Protein AF-A0A1G8C0T1-F1 (afdb_monomer)

Mean predicted aligned error: 6.45 Å

Solvent-accessible surface area (backbone atoms only — not comparable to full-atom values): 6218 Å² total; per-residue (Å²): 130,85,82,80,70,77,85,79,82,71,51,74,66,56,45,54,52,49,50,55,31,47,74,39,42,95,76,29,30,38,22,50,58,42,22,45,72,76,43,68,84,44,71,56,54,78,36,62,38,88,45,66,91,96,41,84,33,48,64,20,56,62,42,30,56,53,22,39,52,56,50,49,60,34,33,78,69,57,26,29,43,79,44,70,43,102,81,72,44,59,32,34,32,57,31,72,62,32,50,51,65,57,52,75,61,75,84,115

Nearest PDB structures (foldseek):
  3eco-assembly1_A  TM=8.499E-01  e=1.986E-03  Staphylococcus aureus subsp. aureus Mu50
  3cjn-assembly1_A-2  TM=8.250E-01  e=6.512E-03  Ruegeria pomeroyi DSS-3
  3fm5-assembly3_B  TM=8.047E-01  e=3.748E-02  Rhodococcus jostii RHA1
  5x7z-assembly1_A-2  TM=7.169E-01  e=1.295E-02  Mycobacterium tuberculosis H37Rv
  3fm5-assembly3_D  TM=8.492E-01  e=7.453E-02  Rhodococcus jostii RHA1

Foldseek 3Di:
DPPVPDDDDDDPLLLQLLVLQVVCAPVFDFLQRSLCSSCVPDPQQQDWDPDPDPDTGDRSVCSSVVSVVSQVVCVVVVQWDWDADPVRTTTIHGDPVVVVSVVVPVVD

Structure (mmCIF, N/CA/C/O backbone):
data_AF-A0A1G8C0T1-F1
#
_entry.id   AF-A0A1G8C0T1-F1
#
loop_
_atom_site.group_PDB
_atom_site.id
_atom_site.type_symbol
_atom_site.label_atom_id
_atom_site.label_alt_id
_atom_site.label_comp_id
_atom_site.label_asym_id
_atom_site.label_entity_id
_atom_site.label_seq_id
_atom_site.pdbx_PDB_ins_code
_atom_site.Cartn_x
_atom_site.Cartn_y
_atom_site.Cartn_z
_atom_site.occupancy
_atom_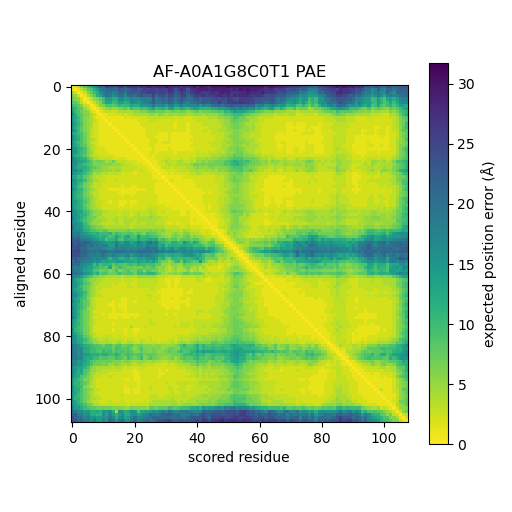site.B_iso_or_equiv
_atom_site.auth_seq_id
_atom_site.auth_comp_id
_atom_site.auth_asym_id
_atom_site.auth_atom_id
_atom_site.pdbx_PDB_model_num
ATOM 1 N N . MET A 1 1 ? -25.641 -4.406 22.434 1.00 48.31 1 MET A N 1
ATOM 2 C CA . MET A 1 1 ? -24.905 -5.625 22.035 1.00 48.31 1 MET A CA 1
ATOM 3 C C . MET A 1 1 ? -23.431 -5.346 22.274 1.00 48.31 1 MET A C 1
ATOM 5 O O . MET A 1 1 ? -23.038 -4.231 21.950 1.00 48.31 1 MET A O 1
ATOM 9 N N . PRO A 1 2 ? -22.646 -6.241 22.895 1.00 50.53 2 PRO A N 1
ATOM 10 C CA . PRO A 1 2 ? -21.210 -6.016 23.008 1.00 50.53 2 PRO A CA 1
ATOM 11 C C . PRO A 1 2 ? -20.602 -6.025 21.603 1.00 50.53 2 PRO A C 1
ATOM 13 O O . PRO A 1 2 ? -20.877 -6.922 20.809 1.00 50.53 2 PRO A O 1
ATOM 16 N N . ASP A 1 3 ? -19.834 -4.986 21.301 1.00 49.78 3 ASP A N 1
ATOM 17 C CA . ASP A 1 3 ? -19.116 -4.811 20.046 1.00 49.78 3 ASP A CA 1
ATOM 18 C C . ASP A 1 3 ? -17.980 -5.847 19.983 1.00 49.78 3 ASP A C 1
ATOM 20 O O . ASP A 1 3 ? -16.869 -5.631 20.459 1.00 49.78 3 ASP A O 1
ATOM 24 N N . THR A 1 4 ? -18.284 -7.050 19.495 1.00 52.97 4 THR A N 1
ATOM 25 C CA . THR A 1 4 ? -17.315 -8.139 19.293 1.00 52.97 4 THR A CA 1
ATOM 26 C C . THR A 1 4 ? -16.531 -7.936 18.002 1.00 52.97 4 THR A C 1
ATOM 28 O O . THR A 1 4 ? -16.386 -8.859 17.199 1.00 52.97 4 THR A O 1
ATOM 31 N N . THR A 1 5 ? -16.036 -6.723 17.762 1.00 56.78 5 THR A N 1
ATOM 32 C CA . THR A 1 5 ? -15.098 -6.502 16.668 1.00 56.78 5 THR A CA 1
ATOM 33 C C . THR A 1 5 ? -13.772 -7.171 17.055 1.00 56.78 5 THR A C 1
ATOM 35 O O . THR A 1 5 ? -13.173 -6.803 18.067 1.00 56.78 5 THR A O 1
ATOM 38 N N . PRO A 1 6 ? -13.302 -8.198 16.319 1.00 59.41 6 PRO A N 1
ATOM 39 C CA . PRO A 1 6 ? -12.077 -8.902 16.678 1.00 59.41 6 PRO A CA 1
ATOM 40 C C . PRO A 1 6 ? -10.897 -7.926 16.684 1.00 59.41 6 PRO A C 1
ATOM 42 O O . PRO A 1 6 ? -10.686 -7.187 15.718 1.00 59.41 6 PRO A O 1
ATOM 45 N N . LYS A 1 7 ? -10.125 -7.934 17.779 1.00 67.56 7 LYS A N 1
ATOM 46 C CA . LYS A 1 7 ? -8.921 -7.112 17.935 1.00 67.56 7 LYS A CA 1
ATOM 47 C C . LYS A 1 7 ? -7.888 -7.566 16.903 1.00 67.56 7 LYS A C 1
ATOM 49 O O . LYS A 1 7 ? -7.337 -8.660 17.002 1.00 67.56 7 LYS A O 1
ATOM 54 N N . VAL A 1 8 ? -7.660 -6.750 15.877 1.00 78.12 8 VAL A N 1
ATOM 55 C CA . VAL A 1 8 ? -6.729 -7.076 14.791 1.00 78.12 8 VAL A CA 1
ATOM 56 C C . VAL A 1 8 ? -5.304 -6.810 15.271 1.00 78.12 8 VAL A C 1
ATOM 58 O O . VAL A 1 8 ? -4.916 -5.665 15.490 1.00 78.12 8 VAL A O 1
ATOM 61 N N . THR A 1 9 ? -4.496 -7.860 15.424 1.00 86.12 9 THR A N 1
ATOM 62 C CA . THR A 1 9 ? -3.057 -7.713 15.683 1.00 86.12 9 THR A CA 1
ATOM 63 C C . THR A 1 9 ? -2.302 -7.620 14.361 1.00 86.12 9 THR A C 1
ATOM 65 O O . THR A 1 9 ? -2.237 -8.586 13.604 1.00 86.12 9 THR A O 1
ATOM 68 N N . LEU A 1 10 ? -1.720 -6.453 14.079 1.00 89.69 10 LEU A N 1
ATOM 69 C CA . LEU A 1 10 ? -0.900 -6.245 12.886 1.00 89.69 10 LEU A CA 1
ATOM 70 C C . LEU A 1 10 ? 0.536 -6.720 13.095 1.00 89.69 10 LEU A C 1
ATOM 72 O O . LEU A 1 10 ? 1.161 -6.441 14.118 1.00 89.69 10 LEU A O 1
ATOM 76 N N . THR A 1 11 ? 1.100 -7.344 12.065 1.00 94.38 11 THR A N 1
ATOM 77 C CA . THR A 1 11 ? 2.554 -7.506 11.953 1.00 94.38 11 THR A CA 1
ATOM 78 C C . THR A 1 11 ? 3.239 -6.142 11.815 1.00 94.38 11 THR A C 1
ATOM 80 O O . THR A 1 11 ? 2.636 -5.177 11.337 1.00 94.38 11 THR A O 1
ATOM 83 N N . ALA A 1 12 ? 4.530 -6.060 12.157 1.00 93.75 12 ALA A N 1
ATOM 84 C CA . ALA A 1 12 ? 5.314 -4.831 11.993 1.00 93.75 12 ALA A CA 1
ATOM 85 C C . ALA A 1 12 ? 5.275 -4.299 10.548 1.00 93.75 12 ALA A C 1
ATOM 87 O O . ALA A 1 12 ? 5.159 -3.097 10.321 1.00 93.75 12 ALA A O 1
ATOM 88 N N . PHE A 1 13 ? 5.301 -5.203 9.563 1.00 94.62 13 PHE A N 1
ATOM 89 C CA . PHE A 1 13 ? 5.220 -4.829 8.156 1.00 94.62 13 PHE A CA 1
ATOM 90 C C . PHE A 1 13 ? 3.840 -4.275 7.766 1.00 94.62 13 PHE A C 1
ATOM 92 O O . PHE A 1 13 ? 3.767 -3.241 7.106 1.00 94.62 13 PHE A O 1
ATOM 99 N N . GLN A 1 14 ? 2.749 -4.928 8.184 1.00 95.50 14 GLN A N 1
ATOM 100 C CA . GLN A 1 14 ? 1.388 -4.433 7.933 1.00 95.50 14 GL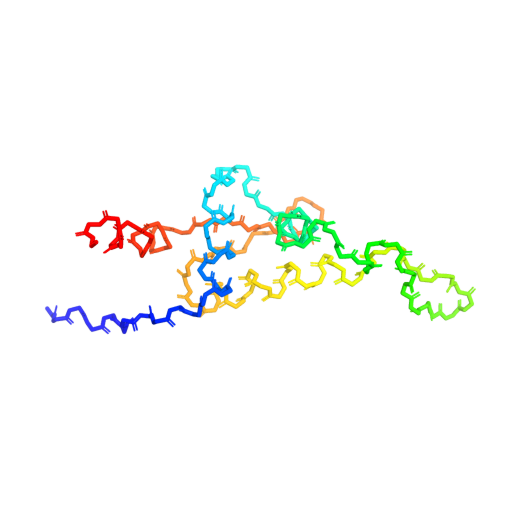N A CA 1
ATOM 101 C C . GLN A 1 14 ? 1.161 -3.070 8.582 1.00 95.50 14 GLN A C 1
ATOM 103 O O . GLN A 1 14 ? 0.565 -2.197 7.960 1.00 95.50 14 GLN A O 1
ATOM 108 N N . ARG A 1 15 ? 1.677 -2.870 9.799 1.00 95.00 15 ARG A N 1
ATOM 109 C CA . ARG A 1 15 ? 1.634 -1.575 10.480 1.00 95.00 15 ARG A CA 1
ATOM 110 C C . ARG A 1 15 ? 2.360 -0.499 9.677 1.00 95.00 15 ARG A C 1
ATOM 112 O O . ARG A 1 15 ? 1.742 0.505 9.354 1.00 95.00 15 ARG A O 1
ATOM 119 N N . ARG A 1 16 ? 3.606 -0.748 9.260 1.00 96.31 16 ARG A N 1
ATOM 120 C CA . ARG A 1 16 ? 4.366 0.205 8.434 1.00 96.31 16 ARG A CA 1
ATOM 121 C C . ARG A 1 16 ? 3.649 0.536 7.120 1.00 96.31 16 ARG A C 1
ATOM 123 O O . ARG A 1 16 ? 3.674 1.670 6.662 1.00 96.31 16 ARG A O 1
ATOM 130 N N . ALA A 1 17 ? 3.002 -0.454 6.503 1.00 96.69 17 ALA A N 1
ATOM 131 C CA . ALA A 1 17 ? 2.194 -0.244 5.303 1.00 96.69 17 ALA A CA 1
ATOM 132 C C . ALA A 1 17 ? 0.931 0.587 5.571 1.00 96.69 17 ALA A C 1
ATOM 134 O O . ALA A 1 17 ? 0.588 1.441 4.757 1.00 96.69 17 ALA A O 1
ATOM 135 N N . LEU A 1 18 ? 0.264 0.373 6.706 1.00 96.25 18 LEU A N 1
ATOM 136 C CA . LEU A 1 18 ? -0.893 1.165 7.112 1.00 96.25 18 LEU A CA 1
ATOM 137 C C . LEU A 1 18 ? -0.499 2.616 7.415 1.00 96.25 18 LEU A C 1
ATOM 139 O O . LEU A 1 18 ? -1.181 3.524 6.956 1.00 96.25 18 LEU A O 1
ATOM 143 N N . GLU A 1 19 ? 0.614 2.833 8.117 1.00 96.25 19 GLU A N 1
ATOM 144 C CA . GLU A 1 19 ? 1.178 4.159 8.409 1.00 96.25 19 GLU A CA 1
ATOM 145 C C . GLU A 1 19 ? 1.533 4.918 7.124 1.00 96.25 19 GLU A C 1
ATOM 147 O O . GLU A 1 19 ? 1.149 6.076 6.977 1.00 96.25 19 GLU A O 1
ATOM 152 N N . ALA A 1 20 ? 2.174 4.253 6.157 1.00 96.44 20 ALA A N 1
ATOM 153 C CA . ALA A 1 20 ? 2.469 4.838 4.847 1.00 96.44 20 ALA A CA 1
ATOM 154 C C . ALA A 1 20 ? 1.193 5.314 4.127 1.00 96.44 20 ALA A C 1
ATOM 156 O O . ALA A 1 20 ? 1.111 6.449 3.662 1.00 96.44 20 ALA A O 1
ATOM 157 N N . ILE A 1 21 ? 0.153 4.472 4.087 1.00 95.94 21 ILE A N 1
ATOM 158 C CA . ILE A 1 21 ? -1.132 4.830 3.466 1.00 95.94 21 ILE A CA 1
ATOM 159 C C . ILE A 1 21 ? -1.844 5.942 4.251 1.00 95.94 21 ILE A C 1
ATOM 161 O O . ILE A 1 21 ? -2.461 6.814 3.640 1.00 95.94 21 ILE A O 1
ATOM 165 N N . ALA A 1 22 ? -1.747 5.945 5.583 1.00 95.19 22 ALA A N 1
ATOM 166 C CA . ALA A 1 22 ? -2.306 6.997 6.427 1.00 95.19 22 ALA A CA 1
ATOM 167 C C . ALA A 1 22 ? -1.666 8.358 6.136 1.00 95.19 22 ALA A C 1
ATOM 169 O O . ALA A 1 22 ? -2.378 9.347 5.967 1.00 95.19 22 ALA A O 1
ATOM 170 N N . ALA A 1 23 ? -0.334 8.392 6.036 1.00 94.12 23 ALA A N 1
ATOM 171 C CA . ALA A 1 23 ? 0.442 9.602 5.794 1.00 94.12 23 ALA A CA 1
ATOM 172 C C . ALA A 1 23 ? 0.113 10.254 4.442 1.00 94.12 23 ALA A C 1
ATOM 174 O O . ALA A 1 23 ? 0.163 11.477 4.315 1.00 94.12 23 ALA A O 1
ATOM 175 N N . ALA A 1 24 ? -0.283 9.460 3.442 1.00 91.75 24 ALA A N 1
ATOM 176 C CA . ALA A 1 24 ? -0.731 9.981 2.154 1.00 91.75 24 ALA A CA 1
ATOM 177 C C . ALA A 1 24 ? -2.090 10.709 2.224 1.00 91.75 24 ALA A C 1
ATOM 179 O O . ALA A 1 24 ? -2.397 11.521 1.348 1.00 91.75 24 ALA A O 1
ATOM 180 N N . GLY A 1 25 ? -2.916 10.439 3.241 1.00 88.44 25 GLY A N 1
ATOM 181 C CA . GLY A 1 25 ? -4.229 11.061 3.413 1.00 88.44 25 GLY A CA 1
ATOM 182 C C . GLY A 1 25 ? -5.119 10.916 2.173 1.00 88.44 25 GLY A C 1
ATOM 183 O O . GLY A 1 25 ? -5.240 9.834 1.596 1.00 88.44 25 GLY A O 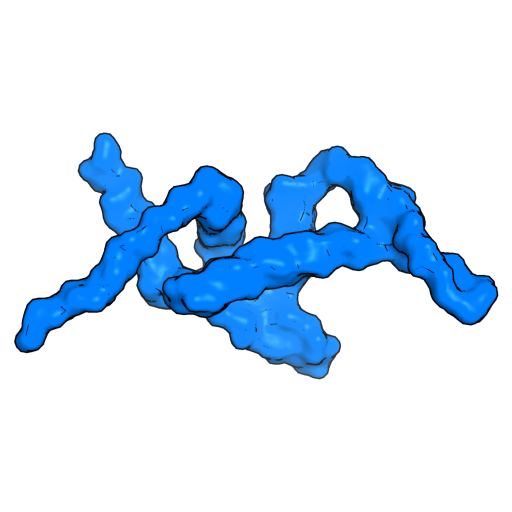1
ATOM 184 N N . GLU A 1 26 ? -5.721 12.022 1.728 1.00 85.62 26 GLU A N 1
ATOM 185 C CA . GLU A 1 26 ? -6.594 12.035 0.544 1.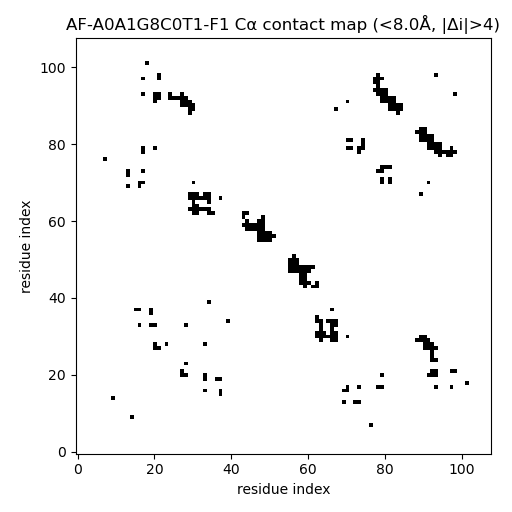00 85.62 26 GLU A CA 1
ATOM 186 C C . GLU A 1 26 ? -5.863 11.768 -0.774 1.00 85.62 26 GLU A C 1
ATOM 188 O O . GLU A 1 26 ? -6.486 11.317 -1.739 1.00 85.62 26 GLU A O 1
ATOM 193 N N . ARG A 1 27 ? -4.543 11.997 -0.815 1.00 87.56 27 ARG A N 1
ATOM 194 C CA . ARG A 1 27 ? -3.718 11.695 -1.988 1.00 87.56 27 ARG A CA 1
ATOM 195 C C . ARG A 1 27 ? -3.576 10.191 -2.215 1.00 87.56 27 ARG A C 1
ATOM 197 O O . ARG A 1 27 ? -3.275 9.812 -3.341 1.00 87.56 27 ARG A O 1
ATOM 204 N N . GLY A 1 28 ? -3.771 9.364 -1.186 1.00 90.19 28 GLY A N 1
ATOM 205 C CA . GLY A 1 28 ? -3.693 7.908 -1.274 1.00 90.19 28 GLY A CA 1
ATOM 206 C C . GLY A 1 28 ? -2.400 7.376 -1.906 1.00 90.19 28 GLY A C 1
ATOM 207 O O . GLY A 1 28 ? -1.402 8.080 -2.089 1.00 90.19 28 GLY A O 1
ATOM 208 N N . HIS A 1 29 ? -2.419 6.097 -2.268 1.00 95.19 29 HIS A N 1
ATOM 209 C CA . HIS A 1 29 ? -1.313 5.466 -2.979 1.00 95.19 29 HIS A CA 1
ATOM 210 C C . HIS A 1 29 ? -1.775 4.556 -4.110 1.00 95.19 29 HIS A C 1
ATOM 212 O O . HIS A 1 29 ? -2.747 3.827 -3.983 1.00 95.19 29 HIS A O 1
ATOM 218 N N . THR A 1 30 ? -0.995 4.507 -5.185 1.00 94.00 30 THR A N 1
ATOM 219 C CA . THR A 1 30 ? -1.028 3.388 -6.132 1.00 94.00 30 THR A CA 1
ATOM 220 C C . THR A 1 30 ? -0.128 2.252 -5.645 1.00 94.00 30 THR A C 1
ATOM 222 O O . THR A 1 30 ? 0.728 2.442 -4.774 1.00 94.00 30 THR A O 1
ATOM 225 N N . GLY A 1 31 ? -0.221 1.081 -6.285 1.00 93.62 31 GLY A N 1
ATOM 226 C CA . GLY A 1 31 ? 0.742 -0.011 -6.083 1.00 93.62 31 GLY A CA 1
ATOM 227 C C . GLY A 1 31 ? 2.196 0.435 -6.232 1.00 93.62 31 GLY A C 1
ATOM 228 O O . GLY A 1 31 ? 3.051 0.021 -5.451 1.00 93.62 31 GLY A O 1
ATOM 229 N N . ARG A 1 32 ? 2.485 1.318 -7.197 1.00 93.69 32 ARG A N 1
ATOM 230 C CA . ARG A 1 32 ? 3.840 1.830 -7.420 1.00 93.69 32 ARG A CA 1
ATOM 231 C C . ARG A 1 32 ? 4.286 2.777 -6.312 1.00 93.69 32 ARG A C 1
ATOM 233 O O . ARG A 1 32 ? 5.362 2.561 -5.769 1.00 93.69 32 ARG A O 1
ATOM 240 N N . SER A 1 33 ? 3.483 3.789 -5.979 1.00 94.94 33 SER A N 1
ATOM 241 C CA . SER A 1 33 ? 3.878 4.785 -4.974 1.00 94.94 33 SER A CA 1
ATOM 242 C C . SER A 1 33 ? 4.004 4.166 -3.585 1.00 94.94 33 SER A C 1
ATOM 244 O O . SER A 1 33 ? 4.958 4.460 -2.878 1.00 94.94 33 SER A O 1
ATOM 246 N N . LEU A 1 34 ? 3.109 3.239 -3.223 1.00 96.25 34 LEU A N 1
ATOM 247 C CA . LEU A 1 34 ? 3.229 2.508 -1.963 1.00 96.25 34 LEU A CA 1
ATOM 248 C C . LEU A 1 34 ? 4.494 1.642 -1.939 1.00 96.25 34 LEU A C 1
ATOM 250 O O . LEU A 1 34 ? 5.169 1.545 -0.922 1.00 96.25 34 LEU A O 1
ATOM 254 N N . ALA A 1 35 ? 4.842 1.009 -3.062 1.00 96.38 35 ALA A N 1
ATOM 255 C CA . ALA A 1 35 ? 6.069 0.229 -3.138 1.00 96.38 35 ALA A CA 1
ATOM 256 C C . ALA A 1 35 ? 7.332 1.098 -3.033 1.00 96.38 35 ALA A C 1
ATOM 258 O O . ALA A 1 35 ? 8.323 0.627 -2.483 1.00 96.38 35 ALA A O 1
ATOM 259 N N . GLN A 1 36 ? 7.310 2.330 -3.553 1.00 95.75 36 GLN A N 1
ATOM 260 C CA . GLN A 1 36 ? 8.419 3.283 -3.413 1.00 95.75 36 GLN A CA 1
ATOM 261 C C . GLN A 1 36 ? 8.604 3.704 -1.957 1.00 95.75 36 GLN A C 1
ATOM 263 O O . GLN A 1 36 ? 9.734 3.751 -1.493 1.00 95.75 36 GLN A O 1
ATOM 268 N N . GLU A 1 37 ? 7.506 3.910 -1.232 1.00 96.06 37 GLU A N 1
ATOM 269 C CA . GLU A 1 37 ? 7.542 4.234 0.196 1.00 96.06 37 GLU A CA 1
ATOM 270 C C . GLU A 1 37 ? 8.061 3.056 1.035 1.00 96.06 37 GLU A C 1
ATOM 272 O O . GLU A 1 37 ? 8.897 3.202 1.922 1.00 96.06 37 GLU A O 1
ATOM 277 N N . LEU A 1 38 ? 7.593 1.840 0.742 1.00 96.19 38 LEU A N 1
ATOM 278 C CA . LEU A 1 38 ? 7.959 0.657 1.519 1.00 96.19 38 LEU A CA 1
ATOM 279 C C . LEU A 1 38 ? 9.353 0.120 1.173 1.00 96.19 38 LEU A C 1
ATOM 281 O O . LEU A 1 38 ? 10.020 -0.487 2.012 1.00 96.19 38 LEU A O 1
ATOM 285 N N . TRP A 1 39 ? 9.804 0.276 -0.058 1.00 95.75 39 TRP A N 1
ATOM 286 C CA . TRP A 1 39 ? 11.056 -0.321 -0.505 1.00 95.75 39 TRP A CA 1
ATOM 287 C C . TRP A 1 39 ? 11.775 0.605 -1.489 1.00 95.75 39 TRP A C 1
ATOM 289 O O . TRP A 1 39 ? 11.944 0.228 -2.655 1.00 95.75 39 TRP A O 1
ATOM 299 N N . PRO A 1 40 ? 12.202 1.799 -1.045 1.00 95.12 40 PRO A N 1
ATOM 300 C CA . PRO A 1 40 ? 12.849 2.773 -1.919 1.00 95.12 40 PRO A CA 1
ATOM 301 C C . PRO A 1 40 ? 14.127 2.205 -2.548 1.00 95.12 40 PRO A C 1
ATOM 303 O O . PRO A 1 40 ? 14.300 2.281 -3.760 1.00 95.12 40 PRO A O 1
ATOM 306 N N . ASP A 1 41 ? 14.940 1.501 -1.759 1.00 94.88 41 ASP A N 1
ATOM 307 C CA . ASP A 1 41 ? 16.263 1.010 -2.172 1.00 94.88 41 ASP A CA 1
ATOM 308 C C . ASP A 1 41 ? 16.248 -0.420 -2.737 1.00 94.88 41 ASP A C 1
ATOM 310 O O . ASP A 1 41 ? 17.273 -1.101 -2.808 1.00 94.88 41 ASP A O 1
ATOM 314 N N . SER A 1 42 ? 15.073 -0.942 -3.099 1.00 92.81 42 SER A N 1
ATOM 315 C CA . SER A 1 42 ? 14.986 -2.310 -3.606 1.00 92.81 42 SER A CA 1
ATOM 316 C C . SER A 1 42 ? 15.695 -2.436 -4.957 1.00 92.81 42 SER A C 1
ATOM 318 O O . SER A 1 42 ? 15.269 -1.801 -5.923 1.00 92.81 42 SER A O 1
ATOM 320 N N . PRO A 1 43 ? 16.657 -3.365 -5.118 1.00 90.56 43 PRO A N 1
ATOM 321 C CA . PRO A 1 43 ? 17.299 -3.601 -6.412 1.00 90.56 43 PRO A CA 1
ATOM 322 C C . PRO A 1 43 ? 16.314 -4.140 -7.458 1.00 90.56 43 PRO A C 1
ATOM 324 O O . PRO A 1 43 ? 16.641 -4.255 -8.636 1.00 90.56 43 PRO A O 1
ATOM 327 N N . ALA A 1 44 ? 15.097 -4.521 -7.052 1.00 89.50 44 ALA A N 1
ATOM 328 C CA . ALA A 1 44 ? 14.054 -4.922 -7.980 1.00 89.50 44 ALA A CA 1
ATOM 329 C C . ALA A 1 44 ? 13.538 -3.761 -8.843 1.00 89.50 44 ALA A C 1
ATOM 331 O O . ALA A 1 44 ? 12.953 -4.052 -9.883 1.00 89.50 44 ALA A O 1
ATOM 332 N N . TRP A 1 45 ? 13.769 -2.496 -8.465 1.00 90.88 45 TRP A N 1
ATOM 333 C CA . TRP A 1 45 ? 13.446 -1.334 -9.300 1.00 90.88 45 TRP A CA 1
ATOM 334 C C . TRP A 1 45 ? 14.209 -1.341 -10.622 1.00 90.88 45 TRP A C 1
ATOM 336 O O . TRP A 1 45 ? 13.601 -1.098 -11.660 1.00 90.88 45 TRP A O 1
ATOM 346 N N . ASP A 1 46 ? 15.482 -1.730 -10.594 1.00 90.56 46 ASP A N 1
ATOM 347 C CA . ASP A 1 46 ? 16.345 -1.765 -11.781 1.00 90.56 46 ASP A CA 1
ATOM 348 C C . ASP A 1 46 ? 16.294 -3.108 -12.514 1.00 90.56 46 ASP A C 1
ATOM 350 O O . ASP A 1 46 ? 16.745 -3.246 -13.655 1.00 90.56 46 ASP A O 1
ATOM 354 N N . ARG A 1 47 ? 15.713 -4.135 -11.885 1.00 87.38 47 ARG A N 1
ATOM 355 C CA . ARG A 1 47 ? 15.592 -5.457 -12.499 1.00 87.38 47 ARG A CA 1
ATOM 356 C C . ARG A 1 47 ? 14.469 -5.480 -13.520 1.00 87.38 47 ARG A C 1
ATOM 358 O O . ARG A 1 47 ? 13.319 -5.116 -13.257 1.00 87.38 47 ARG A O 1
ATOM 365 N N . ARG A 1 48 ? 14.798 -6.009 -14.694 1.00 86.38 48 ARG A N 1
ATOM 366 C CA . ARG A 1 48 ? 13.819 -6.289 -15.735 1.00 86.38 48 ARG A CA 1
ATOM 367 C C . ARG A 1 48 ? 13.066 -7.574 -15.404 1.00 86.38 48 ARG A C 1
ATOM 369 O O . ARG A 1 48 ? 13.660 -8.609 -15.109 1.00 86.38 48 ARG A O 1
ATOM 376 N N . THR A 1 49 ? 11.743 -7.507 -15.464 1.00 83.62 49 THR A N 1
ATOM 377 C CA . THR A 1 49 ? 10.898 -8.701 -15.381 1.00 83.62 49 THR A CA 1
ATOM 378 C C . THR A 1 49 ? 11.107 -9.598 -16.598 1.00 83.62 49 THR A C 1
ATOM 380 O O . THR A 1 49 ? 11.497 -9.138 -17.674 1.00 83.62 49 THR A O 1
ATOM 383 N N . ARG A 1 50 ? 10.843 -10.900 -16.441 1.00 80.88 50 ARG A N 1
ATOM 384 C CA . ARG A 1 50 ? 10.861 -11.827 -17.573 1.00 80.88 50 ARG A CA 1
ATOM 385 C C . ARG A 1 50 ? 9.703 -11.476 -18.507 1.00 80.88 50 ARG A C 1
ATOM 387 O O . ARG A 1 50 ? 8.544 -11.536 -18.103 1.00 80.88 50 ARG A O 1
ATOM 394 N N . GLY A 1 51 ? 10.029 -11.091 -19.734 1.00 77.94 51 GLY A N 1
ATOM 395 C CA . GLY A 1 51 ? 9.035 -10.847 -20.770 1.00 77.94 51 GLY A CA 1
ATOM 396 C C . GLY A 1 51 ? 8.436 -12.142 -21.324 1.00 77.94 51 GLY A C 1
ATOM 397 O O . GLY A 1 51 ? 8.913 -13.243 -21.036 1.00 77.94 51 GLY A O 1
ATOM 398 N N . ARG A 1 52 ? 7.369 -12.010 -22.113 1.00 76.62 52 ARG A N 1
ATOM 399 C CA . ARG A 1 52 ? 6.739 -13.100 -22.874 1.00 76.62 52 ARG A CA 1
ATOM 400 C C . ARG A 1 52 ? 6.608 -12.678 -24.338 1.00 76.62 52 ARG A C 1
ATOM 402 O O . ARG A 1 52 ? 6.548 -11.482 -24.614 1.00 76.62 52 ARG A O 1
ATOM 409 N N . ASN A 1 53 ? 6.521 -13.655 -25.243 1.00 76.56 53 ASN A N 1
ATOM 410 C CA . ASN A 1 53 ? 6.281 -13.455 -26.679 1.00 76.56 53 ASN A CA 1
ATOM 411 C C . ASN A 1 53 ? 7.277 -12.473 -27.320 1.00 76.56 53 ASN A C 1
ATOM 413 O O . ASN A 1 53 ? 6.872 -11.439 -27.840 1.00 76.56 53 ASN A O 1
ATOM 417 N N . GLU A 1 54 ? 8.578 -12.766 -27.193 1.00 72.00 54 GLU A N 1
ATOM 418 C CA . GLU A 1 54 ? 9.693 -11.999 -27.793 1.00 72.00 54 GLU A CA 1
ATOM 419 C C . GLU A 1 54 ? 9.821 -10.534 -27.339 1.00 72.00 54 GLU A C 1
ATOM 421 O O . GLU A 1 54 ? 10.711 -9.807 -27.776 1.00 72.00 54 GLU A O 1
ATOM 426 N N . ARG A 1 55 ? 8.982 -10.087 -26.401 1.00 75.38 55 ARG A N 1
ATOM 427 C CA . ARG A 1 55 ? 9.059 -8.747 -25.821 1.00 75.38 55 ARG A CA 1
ATOM 428 C C . ARG A 1 55 ? 9.904 -8.759 -24.562 1.00 75.38 55 ARG A C 1
ATOM 430 O O . ARG A 1 55 ? 9.793 -9.655 -23.727 1.00 75.38 55 ARG A O 1
ATOM 437 N N . ASN A 1 56 ? 10.689 -7.703 -24.383 1.00 79.62 56 ASN A N 1
ATOM 438 C CA . ASN A 1 56 ? 11.360 -7.432 -23.120 1.00 79.62 56 ASN A CA 1
ATOM 439 C C . ASN A 1 56 ? 10.322 -7.144 -22.022 1.00 79.62 56 ASN A C 1
ATOM 441 O O . ASN A 1 56 ? 9.371 -6.398 -22.248 1.00 79.62 56 ASN A O 1
ATOM 445 N N . GLY A 1 57 ? 10.507 -7.701 -20.821 1.00 80.88 57 GLY A N 1
ATOM 446 C CA . GLY A 1 57 ? 9.645 -7.366 -19.684 1.00 80.88 57 GLY A CA 1
ATOM 447 C C . GLY A 1 57 ? 9.889 -5.944 -19.171 1.00 80.88 57 GLY A C 1
ATOM 448 O O . GLY A 1 57 ? 10.860 -5.282 -19.551 1.00 80.88 57 GLY A O 1
ATOM 449 N N . ALA A 1 58 ? 9.006 -5.464 -18.299 1.00 83.50 58 ALA A N 1
ATOM 450 C CA . ALA A 1 58 ? 9.101 -4.139 -17.692 1.00 83.50 58 ALA A CA 1
ATOM 451 C C . ALA A 1 58 ? 10.227 -4.064 -16.646 1.00 83.50 58 ALA A C 1
ATOM 453 O O . ALA A 1 58 ? 10.412 -5.005 -15.865 1.00 83.50 58 ALA A O 1
ATOM 454 N N . ILE A 1 59 ? 10.940 -2.936 -16.605 1.00 84.81 59 ILE A N 1
ATOM 455 C CA . ILE A 1 59 ? 11.875 -2.584 -15.523 1.00 84.81 59 ILE A CA 1
ATOM 456 C C . ILE A 1 59 ? 11.061 -2.228 -14.271 1.00 84.81 59 ILE A C 1
ATOM 458 O O . ILE A 1 59 ? 10.061 -1.509 -14.364 1.00 84.81 59 ILE A O 1
ATOM 462 N N . GLY A 1 60 ? 11.426 -2.788 -13.116 1.00 84.69 60 GLY A N 1
ATOM 463 C CA . GLY A 1 60 ? 10.711 -2.546 -11.859 1.00 84.69 60 GLY A CA 1
ATOM 464 C C . GLY A 1 60 ? 9.314 -3.165 -11.800 1.00 84.69 60 GLY A C 1
ATOM 465 O O . GLY A 1 60 ? 8.542 -2.858 -10.895 1.00 84.69 60 GLY A O 1
ATOM 466 N N . GLY A 1 61 ? 8.954 -4.024 -12.761 1.00 83.81 61 GLY A N 1
ATOM 467 C CA . GLY A 1 61 ? 7.573 -4.482 -12.957 1.00 83.81 61 GLY A CA 1
ATOM 468 C C . GLY A 1 61 ? 6.976 -5.266 -11.781 1.00 83.81 61 GLY A C 1
ATOM 469 O O . GLY A 1 61 ? 5.759 -5.300 -11.627 1.00 83.81 61 GLY A O 1
ATOM 470 N N . THR A 1 62 ? 7.799 -5.866 -10.917 1.00 88.44 62 THR A N 1
ATOM 471 C CA . THR A 1 62 ? 7.319 -6.577 -9.719 1.00 88.44 62 THR A CA 1
ATOM 472 C C . THR A 1 62 ? 6.989 -5.649 -8.554 1.00 88.44 62 THR A C 1
ATOM 474 O O . THR A 1 62 ? 6.205 -6.035 -7.687 1.00 88.44 62 THR A O 1
ATOM 477 N N . MET A 1 63 ? 7.555 -4.441 -8.513 1.00 93.88 63 MET A N 1
ATOM 478 C CA . MET A 1 63 ? 7.418 -3.547 -7.365 1.00 93.88 63 MET A CA 1
ATOM 479 C C . MET A 1 63 ? 5.985 -3.030 -7.189 1.00 93.88 63 MET A C 1
ATOM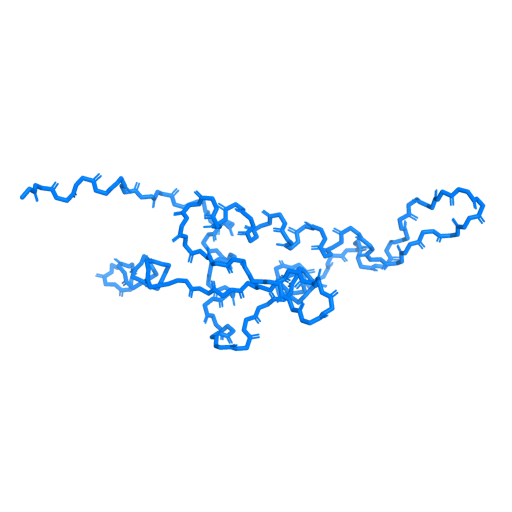 481 O O . MET A 1 63 ? 5.447 -3.203 -6.094 1.00 93.88 63 MET A O 1
ATOM 485 N N . PRO A 1 64 ? 5.287 -2.536 -8.235 1.00 92.75 64 PRO A N 1
ATOM 486 C CA . PRO A 1 64 ? 3.878 -2.165 -8.108 1.00 92.75 64 PRO A CA 1
ATOM 487 C C . PRO A 1 64 ? 2.985 -3.309 -7.609 1.00 92.75 64 PRO A C 1
ATOM 489 O O . PRO A 1 64 ? 2.089 -3.084 -6.798 1.00 92.75 64 PRO A O 1
ATOM 492 N N . MET A 1 65 ? 3.266 -4.551 -8.026 1.00 91.50 65 MET A N 1
ATOM 493 C CA . MET A 1 65 ? 2.529 -5.737 -7.570 1.00 91.50 65 MET A CA 1
ATOM 494 C C . MET A 1 65 ? 2.756 -6.022 -6.082 1.00 91.50 65 MET A C 1
ATOM 496 O O . MET A 1 65 ? 1.836 -6.444 -5.381 1.00 91.50 65 MET A O 1
ATOM 500 N N . LYS A 1 66 ? 3.975 -5.795 -5.578 1.00 94.06 66 LYS A N 1
ATOM 501 C CA . LYS A 1 66 ? 4.301 -5.945 -4.153 1.00 94.06 66 LYS A CA 1
ATOM 502 C C . LYS A 1 66 ? 3.594 -4.891 -3.304 1.00 94.06 66 LYS A C 1
ATOM 504 O O . LYS A 1 66 ? 3.015 -5.259 -2.284 1.00 94.06 66 LYS A O 1
ATOM 509 N N . GLY A 1 67 ? 3.581 -3.631 -3.746 1.00 95.12 67 GLY A N 1
ATOM 510 C CA . GLY A 1 67 ? 2.812 -2.570 -3.089 1.00 95.12 67 GLY A CA 1
ATOM 511 C C . GLY A 1 67 ? 1.317 -2.888 -3.070 1.00 95.12 67 GLY A C 1
ATOM 512 O O . GLY A 1 67 ? 0.701 -2.884 -2.008 1.00 95.12 67 GLY A O 1
ATOM 513 N N . GLY A 1 68 ? 0.755 -3.294 -4.212 1.00 95.00 68 GLY A N 1
ATOM 514 C CA . GLY A 1 68 ? -0.651 -3.698 -4.293 1.00 95.00 68 GLY A CA 1
ATOM 515 C C . GLY A 1 68 ? -1.005 -4.871 -3.377 1.00 95.00 68 GLY A C 1
ATOM 516 O O . GLY A 1 68 ? -2.029 -4.837 -2.704 1.00 95.00 68 GLY A O 1
ATOM 517 N N . ARG A 1 69 ? -0.135 -5.883 -3.265 1.00 95.44 69 ARG A N 1
ATOM 518 C CA . ARG A 1 69 ? -0.352 -7.014 -2.347 1.00 95.44 69 ARG A CA 1
ATOM 519 C C . ARG A 1 69 ? -0.327 -6.598 -0.872 1.00 95.44 69 ARG A C 1
ATOM 521 O O . ARG A 1 69 ? -1.096 -7.147 -0.084 1.00 95.44 69 ARG A O 1
ATOM 528 N N . ALA A 1 70 ? 0.533 -5.649 -0.500 1.00 95.44 70 ALA A N 1
ATOM 529 C CA . ALA A 1 70 ? 0.563 -5.104 0.857 1.00 95.44 70 ALA A CA 1
ATOM 530 C C . ALA A 1 70 ? -0.756 -4.387 1.188 1.00 95.44 70 ALA A C 1
ATOM 532 O O . ALA A 1 70 ? -1.369 -4.692 2.208 1.00 95.44 70 ALA A O 1
ATOM 533 N N . ALA A 1 71 ? -1.235 -3.522 0.287 1.00 95.56 71 ALA A N 1
ATOM 534 C CA . ALA A 1 71 ? -2.519 -2.841 0.447 1.00 95.56 71 ALA A CA 1
ATOM 535 C C . ALA A 1 71 ? -3.700 -3.818 0.475 1.00 95.56 71 ALA A C 1
ATOM 537 O O . ALA A 1 71 ? -4.573 -3.680 1.324 1.00 95.56 71 ALA A O 1
ATOM 538 N N . ARG A 1 72 ? -3.700 -4.851 -0.378 1.00 95.50 72 ARG A N 1
ATOM 539 C CA . ARG A 1 72 ? -4.775 -5.852 -0.395 1.00 95.50 72 ARG A CA 1
ATOM 540 C C . ARG A 1 72 ? -4.900 -6.601 0.926 1.00 95.50 72 ARG A C 1
ATOM 542 O O . ARG A 1 72 ? -6.000 -6.804 1.407 1.00 95.50 72 ARG A O 1
ATOM 549 N N . THR A 1 73 ? -3.772 -6.928 1.552 1.00 95.12 73 THR A N 1
ATOM 550 C CA . THR A 1 73 ? -3.780 -7.562 2.879 1.00 95.12 73 THR A CA 1
ATOM 551 C C . THR A 1 73 ? -4.441 -6.664 3.936 1.00 95.12 73 THR A C 1
ATOM 553 O O . THR A 1 73 ? -5.062 -7.166 4.863 1.00 95.12 73 THR A O 1
ATOM 556 N N . LEU A 1 74 ? -4.300 -5.339 3.824 1.00 95.69 74 LE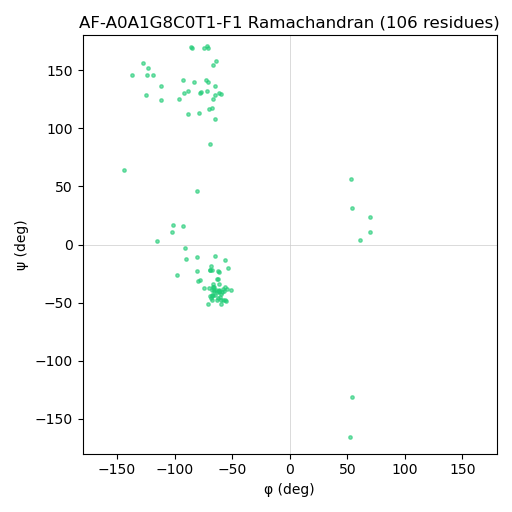U A N 1
ATOM 557 C CA . LEU A 1 74 ? -4.929 -4.376 4.736 1.00 95.69 74 LEU A CA 1
ATOM 558 C C . LEU A 1 74 ? -6.407 -4.121 4.401 1.00 95.69 74 LEU A C 1
ATOM 560 O O . LEU A 1 74 ? -7.198 -3.862 5.306 1.00 95.69 74 LEU A O 1
ATOM 564 N N . ASP A 1 75 ? -6.772 -4.209 3.124 1.00 96.12 75 ASP A N 1
ATOM 565 C CA . ASP A 1 75 ? -8.155 -4.178 2.629 1.00 96.12 75 ASP A CA 1
ATOM 566 C C . ASP A 1 75 ? -8.946 -5.399 3.116 1.00 96.12 75 ASP A C 1
ATOM 568 O O . ASP A 1 75 ? -10.027 -5.243 3.675 1.00 96.12 75 ASP A O 1
ATOM 572 N N . ASP A 1 76 ? -8.351 -6.596 3.063 1.00 94.56 76 ASP A N 1
ATOM 573 C CA . ASP A 1 76 ? -8.945 -7.827 3.604 1.00 94.56 76 ASP A CA 1
ATOM 574 C C . ASP A 1 76 ? -9.192 -7.736 5.132 1.00 94.56 76 ASP A C 1
ATOM 576 O O . ASP A 1 76 ? -10.058 -8.422 5.674 1.00 94.56 76 ASP A O 1
ATOM 580 N N . LEU A 1 77 ? -8.458 -6.863 5.838 1.00 93.44 77 LEU A N 1
ATOM 581 C CA . LEU A 1 77 ? -8.648 -6.556 7.265 1.00 93.44 77 LEU A CA 1
ATOM 582 C C . LEU A 1 77 ? -9.615 -5.381 7.515 1.00 93.44 77 LEU A C 1
ATOM 584 O O . LEU A 1 77 ? -9.891 -5.044 8.669 1.00 93.44 77 LEU A O 1
ATOM 588 N N . GLY A 1 78 ? -10.121 -4.739 6.460 1.00 94.94 78 GLY A N 1
ATOM 589 C CA . GLY A 1 78 ? -11.001 -3.573 6.533 1.00 94.94 78 GLY A CA 1
ATOM 590 C C . GLY A 1 78 ? -10.318 -2.300 7.037 1.00 94.94 78 GLY A C 1
ATOM 591 O O . GLY A 1 78 ? -10.989 -1.436 7.595 1.00 94.94 78 GLY A O 1
ATOM 592 N N . LEU A 1 79 ? -8.992 -2.191 6.902 1.00 94.81 79 LEU A N 1
ATOM 593 C CA . LEU A 1 79 ? -8.205 -1.038 7.368 1.00 94.81 79 LEU A CA 1
ATOM 594 C C . LEU A 1 79 ? -7.904 -0.049 6.239 1.00 94.81 79 LEU A C 1
ATOM 596 O O . LEU A 1 79 ? -7.764 1.153 6.474 1.00 94.81 79 LEU A O 1
ATOM 600 N N . VAL A 1 80 ? -7.865 -0.542 5.008 1.00 96.06 80 VAL A N 1
ATOM 601 C CA . VAL A 1 80 ? -7.664 0.223 3.775 1.00 96.06 80 VAL A CA 1
ATOM 602 C C . VAL A 1 80 ? -8.846 -0.049 2.853 1.00 96.06 80 VAL A C 1
ATOM 604 O O . VAL A 1 80 ? -9.465 -1.100 2.947 1.00 96.06 80 VAL A O 1
ATOM 607 N N . ARG A 1 81 ? -9.174 0.907 1.987 1.00 95.06 81 ARG A N 1
ATOM 608 C CA . ARG A 1 81 ? -10.113 0.730 0.884 1.00 95.06 81 ARG A CA 1
ATOM 609 C C . ARG A 1 81 ? -9.354 0.796 -0.430 1.00 95.06 81 ARG A C 1
ATOM 611 O O . ARG A 1 81 ? -8.511 1.680 -0.612 1.00 95.06 81 ARG A O 1
ATOM 618 N N . ILE A 1 82 ? -9.683 -0.118 -1.334 1.00 93.44 82 ILE A N 1
ATOM 619 C CA . ILE A 1 82 ? -9.230 -0.082 -2.723 1.00 93.44 82 ILE A CA 1
ATOM 620 C C . ILE A 1 82 ? -10.311 0.578 -3.583 1.00 93.44 82 ILE A C 1
ATOM 622 O O . ILE A 1 82 ? -11.469 0.164 -3.582 1.00 93.44 82 ILE A O 1
ATOM 626 N N . GLU A 1 83 ? -9.915 1.609 -4.313 1.00 92.06 83 GLU A N 1
ATOM 627 C CA . GLU A 1 83 ? -10.710 2.302 -5.322 1.00 92.06 83 GLU A CA 1
ATOM 628 C C . GLU A 1 83 ? -10.002 2.155 -6.673 1.00 92.06 83 GLU A C 1
ATOM 630 O O . GLU A 1 83 ? -8.773 2.129 -6.725 1.00 92.06 83 GLU A O 1
ATOM 635 N N . ASP A 1 84 ? -10.748 2.052 -7.768 1.00 85.88 84 ASP A N 1
ATOM 636 C CA . ASP A 1 84 ? -10.151 2.090 -9.104 1.00 85.88 84 ASP A CA 1
ATOM 637 C C . ASP A 1 84 ? -10.061 3.542 -9.578 1.00 85.88 84 ASP A C 1
ATOM 639 O O . ASP A 1 84 ? -11.028 4.301 -9.485 1.00 85.88 84 ASP A O 1
ATOM 643 N N . THR A 1 85 ? -8.901 3.944 -10.098 1.00 81.12 85 THR A N 1
ATOM 644 C CA . THR A 1 85 ? -8.781 5.228 -10.802 1.00 81.12 85 THR A CA 1
ATOM 645 C C . THR A 1 85 ? -9.476 5.181 -12.164 1.00 81.12 85 THR A C 1
ATOM 647 O O . THR A 1 85 ? -9.810 4.112 -12.675 1.00 81.12 85 THR A O 1
ATOM 650 N N . GLU A 1 86 ? -9.603 6.343 -12.811 1.00 81.06 86 GLU A N 1
ATOM 651 C CA . GLU A 1 86 ? -10.082 6.470 -14.199 1.00 81.06 86 GLU A CA 1
ATOM 652 C C . GLU A 1 86 ? -9.305 5.589 -15.207 1.00 81.06 86 GLU A C 1
ATOM 654 O O . GLU A 1 86 ? -9.819 5.255 -16.270 1.00 81.06 86 GLU A O 1
ATOM 659 N N . TRP A 1 87 ? -8.085 5.161 -14.855 1.00 82.44 87 TRP A N 1
ATOM 660 C CA . TRP A 1 87 ? -7.221 4.291 -15.661 1.00 82.44 87 TRP A CA 1
ATOM 661 C C . TRP A 1 87 ? -7.225 2.826 -15.194 1.00 82.44 87 TRP A C 1
ATOM 663 O O . TRP A 1 87 ? -6.302 2.080 -15.526 1.00 82.44 87 TRP A O 1
ATOM 673 N N . HIS A 1 88 ? -8.208 2.419 -14.383 1.00 81.88 88 HIS A N 1
ATOM 674 C CA . HIS A 1 88 ? -8.285 1.098 -13.743 1.00 81.88 88 HIS A CA 1
ATOM 675 C C . HIS A 1 88 ? -7.023 0.731 -12.944 1.00 81.88 88 HIS A C 1
ATOM 677 O O . HIS A 1 88 ? -6.627 -0.434 -12.867 1.00 81.88 88 HIS A O 1
ATOM 683 N N . GLN A 1 89 ? -6.348 1.732 -12.369 1.00 83.50 89 GLN A N 1
ATOM 684 C CA . GLN A 1 89 ? -5.236 1.481 -11.458 1.00 83.50 89 GLN A CA 1
ATOM 685 C C . GLN A 1 89 ? -5.769 1.422 -10.026 1.00 83.50 89 GLN A C 1
ATOM 687 O O . GLN A 1 89 ? -6.446 2.363 -9.615 1.00 83.50 89 GLN A O 1
ATOM 692 N N . PRO A 1 90 ? -5.421 0.387 -9.243 1.00 88.50 90 PRO A N 1
ATOM 693 C CA . PRO A 1 90 ? -5.800 0.324 -7.841 1.00 88.50 90 PRO A CA 1
ATOM 694 C C . PRO A 1 90 ? -5.206 1.497 -7.060 1.00 88.50 90 PRO A C 1
ATOM 696 O O . PRO A 1 90 ? -3.996 1.757 -7.124 1.00 88.50 90 PRO A O 1
ATOM 699 N N . PHE A 1 91 ? -6.064 2.167 -6.305 1.00 93.38 91 PHE A N 1
ATOM 700 C CA . PHE A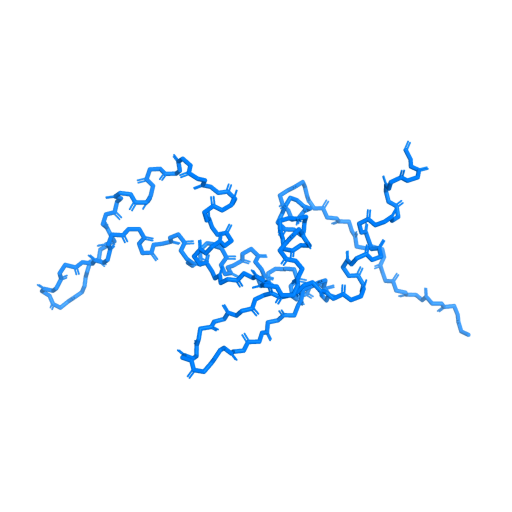 1 91 ? -5.771 3.320 -5.477 1.00 93.38 91 PHE A CA 1
ATOM 701 C C . PHE A 1 91 ? -6.208 3.053 -4.042 1.00 93.38 91 PHE A C 1
ATOM 703 O O . PHE A 1 91 ? -7.321 2.605 -3.781 1.00 93.38 91 PHE A O 1
ATOM 710 N N . PHE A 1 92 ? -5.301 3.279 -3.105 1.00 94.75 92 PHE A N 1
ATOM 711 C CA . PHE A 1 92 ? -5.431 2.840 -1.725 1.00 94.75 92 PHE A CA 1
ATOM 712 C C . PHE A 1 92 ? -5.604 4.044 -0.817 1.00 94.75 92 PHE A C 1
ATOM 714 O O . PHE A 1 92 ? -4.745 4.929 -0.789 1.00 94.75 92 PHE A O 1
ATOM 721 N N . LYS A 1 93 ? -6.689 4.043 -0.044 1.00 95.94 93 LYS A N 1
ATOM 722 C CA . LYS A 1 93 ? -6.968 5.045 0.986 1.00 95.94 93 LYS A CA 1
ATOM 723 C C . LYS A 1 93 ? -7.191 4.379 2.332 1.00 95.94 93 LYS A C 1
ATOM 725 O O . LYS A 1 93 ? -7.755 3.290 2.413 1.00 95.94 93 LYS A O 1
ATOM 730 N N . ILE A 1 94 ? -6.769 5.042 3.402 1.00 95.88 94 ILE A N 1
ATOM 731 C CA . ILE A 1 94 ? -7.038 4.563 4.757 1.00 95.88 94 ILE A CA 1
ATOM 732 C C . ILE A 1 94 ? -8.526 4.727 5.107 1.00 95.88 94 ILE A C 1
ATOM 734 O O . ILE A 1 94 ? -9.144 5.742 4.780 1.00 95.88 94 ILE A O 1
ATOM 738 N N . THR A 1 95 ? -9.097 3.741 5.794 1.00 95.25 95 THR A N 1
ATOM 739 C CA . THR A 1 95 ? -10.474 3.795 6.320 1.00 95.25 95 THR A CA 1
ATOM 740 C C . THR A 1 95 ? -10.524 4.470 7.695 1.00 95.25 95 THR A C 1
ATOM 742 O O . THR A 1 95 ? -9.487 4.666 8.327 1.00 95.25 95 THR A O 1
ATOM 745 N N . ALA A 1 96 ? -11.724 4.780 8.201 1.00 93.94 96 ALA A N 1
ATOM 746 C CA . ALA A 1 96 ? -11.899 5.248 9.582 1.00 93.94 96 ALA A CA 1
ATOM 747 C C . ALA A 1 96 ? -11.307 4.252 10.596 1.00 93.94 96 ALA A C 1
ATOM 749 O O . ALA A 1 96 ? -10.449 4.627 11.390 1.00 93.94 96 ALA A O 1
ATOM 750 N N . ARG A 1 97 ? -11.635 2.962 10.446 1.00 93.00 97 ARG A N 1
ATOM 751 C CA . ARG A 1 97 ? -11.095 1.871 11.271 1.00 93.00 97 ARG A CA 1
ATOM 752 C C . ARG A 1 97 ? -9.567 1.793 11.232 1.00 93.00 97 ARG A C 1
ATOM 754 O O . ARG A 1 97 ? -8.922 1.547 12.245 1.00 93.00 97 ARG A O 1
ATOM 761 N N . GLY A 1 98 ? -8.973 2.004 10.057 1.00 93.19 98 GLY A N 1
ATOM 762 C CA . GLY A 1 98 ? -7.520 2.067 9.909 1.00 93.19 98 GLY A CA 1
ATOM 763 C C . GLY A 1 98 ? -6.897 3.206 10.717 1.00 93.19 98 GLY A C 1
ATOM 764 O O . GLY A 1 98 ? -5.854 3.008 11.335 1.00 93.19 98 GLY A O 1
ATOM 765 N N . ARG A 1 99 ? -7.538 4.383 10.739 1.00 93.69 99 ARG A N 1
ATOM 766 C CA . ARG A 1 99 ? -7.079 5.542 11.524 1.00 93.69 99 ARG A CA 1
ATOM 767 C C . ARG A 1 99 ? -7.232 5.303 13.024 1.00 93.69 99 ARG A C 1
ATOM 769 O O . ARG A 1 99 ? -6.294 5.574 13.763 1.00 93.69 99 ARG A O 1
ATOM 776 N N . GLU A 1 100 ? -8.368 4.760 13.452 1.00 92.12 100 GLU A N 1
ATOM 777 C CA . GLU A 1 100 ? -8.634 4.400 14.852 1.00 92.12 100 GLU A CA 1
ATOM 778 C C . GLU A 1 100 ? -7.570 3.433 15.384 1.00 92.12 100 GLU A C 1
ATOM 780 O O . GLU A 1 100 ? -6.942 3.703 16.404 1.00 92.12 100 GLU A O 1
ATOM 785 N N . LEU A 1 101 ? -7.256 2.379 14.625 1.00 90.94 101 LEU A N 1
ATOM 786 C CA . LEU A 1 101 ? -6.243 1.392 15.009 1.00 90.94 101 LEU A CA 1
ATOM 787 C C . LEU A 1 101 ? -4.825 1.984 15.120 1.00 90.94 101 LEU A C 1
ATOM 789 O O . LEU A 1 101 ? -3.996 1.481 15.885 1.00 90.94 101 LEU A O 1
ATOM 793 N N . LEU A 1 102 ? -4.509 3.028 14.346 1.00 90.88 102 LEU A N 1
ATOM 794 C CA . LEU A 1 102 ? -3.250 3.760 14.503 1.00 90.88 102 LEU A CA 1
ATOM 795 C C . LEU A 1 102 ? -3.261 4.656 15.750 1.00 90.88 102 LEU A C 1
ATOM 797 O O . LEU A 1 102 ? -2.236 4.730 16.423 1.00 90.88 102 LEU A O 1
ATOM 801 N N . ALA A 1 103 ? -4.398 5.282 16.070 1.00 87.25 103 ALA A N 1
ATOM 802 C CA . ALA A 1 103 ? -4.552 6.171 17.220 1.00 87.25 103 ALA A CA 1
ATOM 803 C C . ALA A 1 103 ? -4.510 5.428 18.568 1.00 87.25 103 ALA A C 1
ATOM 805 O O . ALA A 1 103 ? -3.866 5.908 19.493 1.00 87.25 103 ALA A O 1
ATOM 806 N N . GLU A 1 104 ? -5.088 4.223 18.660 1.00 81.19 104 GLU A N 1
ATOM 807 C CA . GLU A 1 104 ? -5.110 3.381 19.877 1.00 81.19 104 GLU A CA 1
ATOM 808 C C . GLU A 1 104 ? -3.724 3.053 20.466 1.00 81.19 104 GLU A C 1
ATOM 810 O O . GLU A 1 104 ? -3.634 2.537 21.576 1.00 81.19 104 GLU A O 1
ATOM 815 N N . ARG A 1 105 ? -2.636 3.300 19.726 1.00 64.62 105 ARG A N 1
ATOM 816 C CA . ARG A 1 105 ? -1.261 3.012 20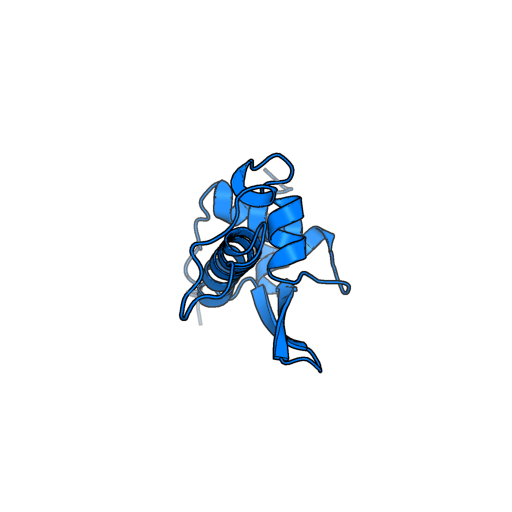.158 1.00 64.62 105 ARG A CA 1
ATOM 817 C C . ARG A 1 10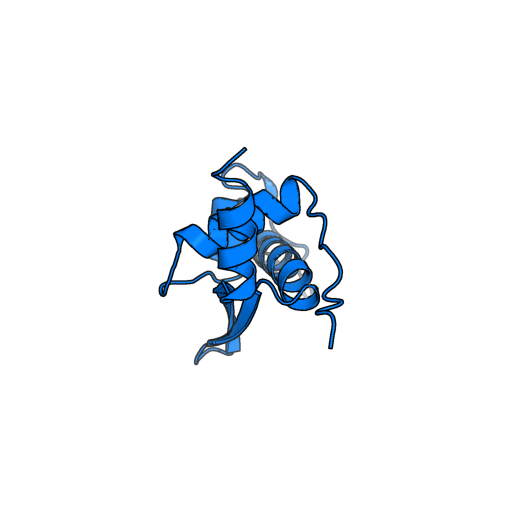5 ? -0.392 4.261 20.334 1.00 64.62 105 ARG A C 1
ATOM 819 O O . ARG A 1 105 ? 0.797 4.121 20.587 1.00 64.62 105 ARG A O 1
ATOM 826 N N . SER A 1 106 ? -0.941 5.461 20.148 1.00 55.56 106 SER A N 1
ATOM 827 C CA . SER A 1 106 ? -0.241 6.704 20.507 1.00 55.56 106 SER A CA 1
ATOM 828 C C . SER A 1 106 ? -0.340 7.025 22.003 1.00 55.56 106 SER A C 1
ATOM 830 O O . SER A 1 106 ? 0.388 7.897 22.466 1.00 55.56 106 SER A O 1
ATOM 832 N N . ASP A 1 107 ? -1.191 6.299 22.734 1.00 48.16 107 ASP A N 1
ATOM 833 C CA . ASP A 1 107 ? -1.470 6.490 24.163 1.00 48.16 107 ASP A CA 1
ATOM 834 C C . ASP A 1 107 ? -0.769 5.455 25.081 1.00 48.16 107 ASP A C 1
ATOM 836 O O . ASP A 1 107 ? -1.082 5.386 26.269 1.00 48.16 107 ASP A O 1
ATOM 840 N N . ASP A 1 108 ? 0.167 4.664 24.540 1.00 40.78 108 ASP A N 1
ATOM 841 C CA . ASP A 1 108 ? 0.978 3.638 25.236 1.00 40.78 108 ASP A CA 1
ATOM 842 C C . ASP A 1 108 ? 2.474 4.009 25.168 1.00 40.78 108 ASP A C 1
ATOM 844 O O . ASP A 1 108 ? 3.195 3.833 26.178 1.00 40.78 108 ASP A O 1
#

Sequence (108 aa):
MPDTTPKVTLTAFQRRALEAIAAAGERGHTGRSLAQELWPDSPAWDRRTRGRNERNGAIGGTMPMKGGRAARTLDDLGLVRIEDTEWHQPFFKITARGRELLAERSDD

pLDDT: mean 86.93, std 12.68, range [40.78, 96.69]

Radius of gyration: 16.07 Å; Cα contacts (8 Å, |Δi|>4): 153; chains: 1; bounding box: 42×26×53 Å

Secondary structure (DSSP, 8-state):
-----------HHHHHHHHHHHHHGGG-EEHHHHHHHH-TT-TTTTPBPPPSTTPPPPBTTHHHHHHHHHHHHHHTTTSEEEEE-TTS-EEEEE-HHHHHHHHTTS--